Protein AF-A0ABD2VUZ2-F1 (afdb_monomer_lite)

Structure (mmCIF, N/CA/C/O backbone):
data_AF-A0ABD2VUZ2-F1
#
_entry.id   AF-A0ABD2VUZ2-F1
#
loop_
_atom_site.group_PDB
_atom_site.id
_atom_site.type_symbol
_atom_site.label_atom_id
_atom_site.label_alt_id
_atom_site.label_comp_id
_atom_site.label_asym_id
_atom_site.label_entity_id
_atom_site.label_seq_id
_atom_site.pdbx_PDB_ins_code
_atom_site.Cartn_x
_atom_site.Cartn_y
_atom_site.Cartn_z
_atom_site.occupancy
_atom_site.B_iso_or_equiv
_atom_site.auth_seq_id
_atom_site.auth_comp_id
_atom_site.auth_asym_id
_atom_site.auth_atom_id
_atom_site.pdbx_PDB_model_num
ATOM 1 N N . MET A 1 1 ? 58.322 -55.040 -33.566 1.00 39.12 1 MET A N 1
ATOM 2 C CA . MET A 1 1 ? 59.189 -53.918 -33.994 1.00 39.12 1 MET A CA 1
ATOM 3 C C . MET A 1 1 ? 58.429 -52.630 -33.689 1.00 39.12 1 MET A C 1
ATOM 5 O O . MET A 1 1 ? 57.343 -52.481 -34.219 1.00 39.12 1 MET A O 1
ATOM 9 N N . GLY A 1 2 ? 58.768 -51.818 -32.683 1.00 34.88 2 GLY A N 1
ATOM 10 C CA . GLY A 1 2 ? 60.009 -51.037 -32.549 1.00 34.88 2 GLY A CA 1
ATOM 11 C C . GLY A 1 2 ? 59.855 -49.763 -33.389 1.00 34.88 2 GLY A C 1
ATOM 12 O O . GLY A 1 2 ? 59.978 -49.856 -34.601 1.00 34.88 2 GLY A O 1
ATOM 13 N N . ASN A 1 3 ? 59.358 -48.640 -32.859 1.00 32.75 3 ASN A N 1
ATOM 14 C CA . ASN A 1 3 ? 60.083 -47.468 -32.307 1.00 32.75 3 ASN A CA 1
ATOM 15 C C . ASN A 1 3 ? 59.306 -46.248 -32.875 1.00 32.75 3 ASN A C 1
ATOM 17 O O . ASN A 1 3 ? 58.934 -46.294 -34.038 1.00 32.75 3 ASN A O 1
ATOM 21 N N . GLY A 1 4 ? 58.928 -45.163 -32.200 1.00 36.47 4 GLY A N 1
ATOM 22 C CA . GLY A 1 4 ? 59.525 -44.430 -31.088 1.00 36.47 4 GLY A CA 1
ATOM 23 C C . GLY A 1 4 ? 59.910 -43.024 -31.588 1.00 36.47 4 GLY A C 1
ATOM 24 O O . GLY A 1 4 ? 60.729 -42.950 -32.501 1.00 36.47 4 GLY A O 1
ATOM 25 N N . LYS A 1 5 ? 59.308 -41.963 -31.007 1.00 43.59 5 LYS A N 1
ATOM 26 C CA . LYS A 1 5 ? 59.802 -40.569 -30.773 1.00 43.59 5 LYS A CA 1
ATOM 27 C C . LYS A 1 5 ? 58.613 -39.580 -30.694 1.00 43.59 5 LYS A C 1
ATOM 29 O O . LYS A 1 5 ? 57.952 -39.364 -31.699 1.00 43.59 5 LYS A O 1
ATOM 34 N N . SER A 1 6 ? 58.092 -39.190 -29.522 1.00 40.69 6 SER A N 1
ATOM 35 C CA . SER A 1 6 ? 58.505 -38.088 -28.614 1.00 40.69 6 SER A CA 1
ATOM 36 C C . SER A 1 6 ? 58.676 -36.708 -29.282 1.00 40.69 6 SER A C 1
ATOM 38 O O . SER A 1 6 ? 59.532 -36.563 -30.145 1.00 40.69 6 SER A O 1
ATOM 40 N N . PHE A 1 7 ? 57.930 -35.667 -28.862 1.00 31.50 7 PHE A N 1
ATOM 41 C CA . PHE A 1 7 ? 58.286 -34.682 -27.809 1.00 31.50 7 PHE A CA 1
ATOM 42 C C . PHE A 1 7 ? 57.323 -33.450 -27.793 1.00 31.50 7 PHE A C 1
ATOM 44 O O . PHE A 1 7 ? 56.787 -33.097 -28.837 1.00 31.50 7 PHE A O 1
ATOM 51 N N . LEU A 1 8 ? 57.214 -32.782 -26.621 1.00 39.25 8 LEU A N 1
ATOM 52 C CA . LEU A 1 8 ? 56.666 -31.424 -26.301 1.00 39.25 8 LEU A CA 1
ATOM 53 C C . LEU A 1 8 ? 55.132 -31.295 -26.124 1.00 39.25 8 LEU A C 1
ATOM 55 O O . LEU A 1 8 ? 54.395 -31.389 -27.092 1.00 39.25 8 LEU A O 1
ATOM 59 N N . THR A 1 9 ? 54.533 -31.245 -24.919 1.00 41.91 9 THR A N 1
ATOM 60 C CA . THR A 1 9 ? 54.552 -30.296 -23.763 1.00 41.91 9 THR A CA 1
ATOM 61 C C . THR A 1 9 ? 53.823 -28.953 -23.959 1.00 41.91 9 THR A C 1
ATOM 63 O O . THR A 1 9 ? 54.372 -28.060 -24.593 1.00 41.91 9 THR A O 1
ATOM 66 N N . ALA A 1 10 ? 52.662 -28.798 -23.301 1.00 35.75 10 ALA A N 1
ATOM 67 C CA . ALA A 1 10 ? 52.164 -27.640 -22.515 1.00 35.75 10 ALA A CA 1
ATOM 68 C C . ALA A 1 10 ? 50.691 -27.942 -22.124 1.00 35.75 10 ALA A C 1
ATOM 70 O O . ALA A 1 10 ? 49.913 -28.324 -22.990 1.00 35.75 10 ALA A O 1
ATOM 71 N N . LYS A 1 11 ? 50.324 -28.073 -20.833 1.00 37.62 11 LYS A N 1
ATOM 72 C CA . LYS A 1 11 ? 49.803 -27.008 -19.933 1.00 37.62 11 LYS A CA 1
ATOM 73 C C . LYS A 1 11 ? 48.687 -26.178 -20.581 1.00 37.62 11 LYS A C 1
ATOM 75 O O . LYS A 1 11 ? 48.850 -25.733 -21.701 1.00 37.62 11 LYS A O 1
ATOM 80 N N . GLU A 1 12 ? 47.574 -25.820 -19.964 1.00 33.81 12 GLU A N 1
ATOM 81 C CA . GLU A 1 12 ? 46.964 -25.944 -18.638 1.00 33.81 12 GLU A CA 1
ATOM 82 C C . GLU A 1 12 ? 45.517 -25.439 -18.853 1.00 33.81 12 GLU A C 1
ATOM 84 O O . GLU A 1 12 ? 45.296 -24.628 -19.747 1.00 33.81 12 GLU A O 1
ATOM 89 N N . SER A 1 13 ? 44.581 -25.880 -18.009 1.00 39.19 13 SER A N 1
ATOM 90 C CA . SER A 1 13 ? 43.467 -25.084 -17.455 1.00 39.19 13 SER A CA 1
ATOM 91 C C . SER A 1 13 ? 42.553 -24.303 -18.430 1.00 39.19 13 SER A C 1
ATOM 93 O O . SER A 1 13 ? 42.941 -23.367 -19.114 1.00 39.19 13 SER A O 1
ATOM 95 N N . THR A 1 14 ? 41.242 -24.528 -18.426 1.00 34.25 14 T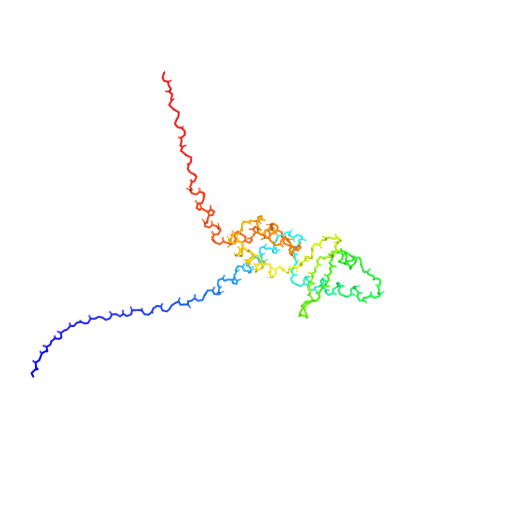HR A N 1
ATOM 96 C CA . THR A 1 14 ? 40.388 -23.942 -17.384 1.00 34.25 14 THR A CA 1
ATOM 97 C C . THR A 1 14 ? 38.985 -24.549 -17.442 1.00 34.25 14 THR A C 1
ATOM 99 O O . THR A 1 14 ? 38.244 -24.380 -18.406 1.00 34.25 14 THR A O 1
ATOM 102 N N . VAL A 1 15 ? 38.609 -25.226 -16.359 1.00 46.88 15 VAL A N 1
ATOM 103 C CA . VAL A 1 15 ? 37.216 -25.339 -15.925 1.00 46.88 15 VAL A CA 1
ATOM 104 C C . VAL A 1 15 ? 36.874 -23.985 -15.307 1.00 46.88 15 VAL A C 1
ATOM 106 O O . VAL A 1 15 ? 37.448 -23.620 -14.285 1.00 46.88 15 VAL A O 1
ATOM 109 N N . SER A 1 16 ? 35.996 -23.209 -15.937 1.00 39.34 16 SER A N 1
ATOM 110 C CA . SER A 1 16 ? 35.387 -22.027 -15.320 1.00 39.34 16 SER A CA 1
ATOM 111 C C . SER A 1 16 ? 33.923 -22.311 -15.000 1.00 39.34 16 SER A C 1
ATOM 113 O O . SER A 1 16 ? 32.992 -21.715 -15.538 1.00 39.34 16 SER A O 1
ATOM 115 N N . GLU A 1 17 ? 33.735 -23.222 -14.046 1.00 47.47 17 GLU A N 1
ATOM 116 C CA . GLU A 1 17 ? 32.598 -23.170 -13.135 1.00 47.47 17 GLU A CA 1
ATOM 117 C C . GLU A 1 17 ? 32.581 -21.793 -12.468 1.00 47.47 17 GLU A C 1
ATOM 119 O O . GLU A 1 17 ? 33.412 -21.459 -11.628 1.00 47.47 17 GLU A O 1
ATOM 124 N N . SER A 1 18 ? 31.641 -20.957 -12.885 1.00 40.22 18 SER A N 1
ATOM 125 C CA . SER A 1 18 ? 31.310 -19.723 -12.176 1.00 40.22 18 SER A CA 1
ATOM 126 C C . SER A 1 18 ? 29.810 -19.472 -12.271 1.00 40.22 18 SER A C 1
ATOM 128 O O . SER A 1 18 ? 29.330 -18.438 -12.723 1.00 40.22 18 SER A O 1
ATOM 130 N N . SER A 1 19 ? 29.061 -20.447 -11.758 1.00 43.28 19 SER A N 1
ATOM 131 C CA . SER A 1 19 ? 27.713 -20.262 -11.221 1.00 43.28 19 SER A CA 1
ATOM 132 C C . SER A 1 19 ? 27.810 -19.467 -9.915 1.00 43.28 19 SER A C 1
ATOM 134 O O . SER A 1 19 ? 27.572 -19.991 -8.830 1.00 43.28 19 SER A O 1
ATOM 136 N N . VAL A 1 20 ? 28.228 -18.203 -9.996 1.00 40.28 20 VAL A N 1
ATOM 137 C CA . VAL A 1 20 ? 28.307 -17.323 -8.826 1.00 40.28 20 VAL A CA 1
ATO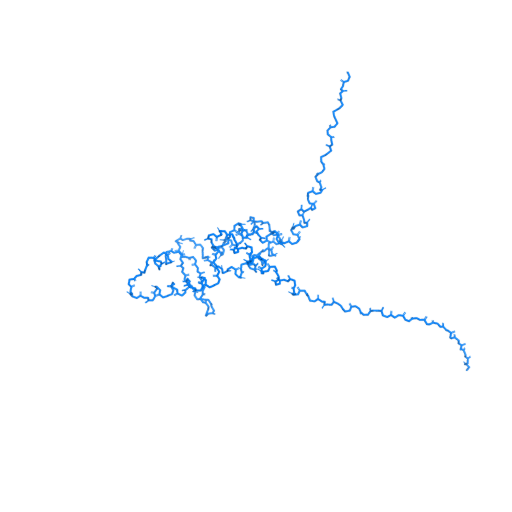M 138 C C . VAL A 1 20 ? 27.009 -16.525 -8.728 1.00 40.28 20 VAL A C 1
ATOM 140 O O . VAL A 1 20 ? 26.832 -15.489 -9.358 1.00 40.28 20 VAL A O 1
ATOM 143 N N . ASN A 1 21 ? 26.096 -17.076 -7.931 1.00 48.00 21 ASN A N 1
ATOM 144 C CA . ASN A 1 21 ? 25.184 -16.380 -7.022 1.00 48.00 21 ASN A CA 1
ATOM 145 C C . ASN A 1 21 ? 24.369 -15.190 -7.589 1.00 48.00 21 ASN A C 1
ATOM 147 O O . ASN A 1 21 ? 24.668 -14.024 -7.339 1.00 48.00 21 ASN A O 1
ATOM 151 N N . MET A 1 22 ? 23.273 -15.489 -8.300 1.00 42.78 22 MET A N 1
ATOM 152 C CA . MET A 1 22 ? 22.301 -14.496 -8.801 1.00 42.78 22 MET A CA 1
ATOM 153 C C . MET A 1 22 ? 21.361 -13.941 -7.704 1.00 42.78 22 MET A C 1
ATOM 155 O O . MET A 1 22 ? 20.601 -13.004 -7.956 1.00 42.78 22 MET A O 1
ATOM 159 N N . GLU A 1 23 ? 21.410 -14.474 -6.480 1.00 43.75 23 GLU A N 1
ATOM 160 C CA . GLU A 1 23 ? 20.502 -14.092 -5.387 1.00 43.75 23 GLU A CA 1
ATOM 161 C C . GLU A 1 23 ? 20.995 -12.907 -4.538 1.00 43.75 23 GLU A C 1
ATOM 163 O O . GLU A 1 23 ? 20.168 -12.122 -4.067 1.00 43.75 23 GLU A O 1
ATOM 168 N N . SER A 1 24 ? 22.308 -12.661 -4.454 1.00 40.47 24 SER A N 1
ATOM 169 C CA . SER A 1 24 ? 22.897 -11.657 -3.544 1.00 40.47 24 SER A CA 1
ATOM 170 C C . SER A 1 24 ? 22.760 -10.192 -3.991 1.00 40.47 24 SER A C 1
ATOM 172 O O . SER A 1 24 ? 22.864 -9.278 -3.178 1.00 40.47 24 SER A O 1
ATOM 174 N N . ILE A 1 25 ? 22.475 -9.923 -5.270 1.00 46.50 25 ILE A N 1
ATOM 175 C CA . ILE A 1 25 ? 22.251 -8.549 -5.770 1.00 46.50 25 ILE A CA 1
ATOM 176 C C . ILE A 1 25 ? 20.786 -8.117 -5.564 1.00 46.50 25 ILE A C 1
ATOM 178 O O . ILE A 1 25 ? 20.466 -6.925 -5.560 1.00 46.50 25 ILE A O 1
ATOM 182 N N . SER A 1 26 ? 19.872 -9.077 -5.384 1.00 52.66 26 SER A N 1
ATOM 183 C CA . SER A 1 26 ? 18.430 -8.811 -5.343 1.00 52.66 26 SER A CA 1
ATOM 184 C C . SER A 1 26 ? 17.946 -8.230 -4.007 1.00 52.66 26 SER A C 1
ATOM 186 O O . SER A 1 26 ? 16.964 -7.483 -3.994 1.00 52.66 26 SER A O 1
ATOM 188 N N . GLU A 1 27 ? 18.655 -8.516 -2.912 1.00 56.78 27 GLU A N 1
ATOM 189 C CA . GLU A 1 27 ? 18.309 -8.072 -1.556 1.00 56.78 27 GLU A CA 1
ATOM 190 C C . GLU A 1 27 ? 18.634 -6.587 -1.340 1.00 56.78 27 GLU A C 1
ATOM 192 O O . GLU A 1 27 ? 17.819 -5.850 -0.787 1.00 56.78 27 GLU A O 1
ATOM 197 N N . ASN A 1 28 ? 19.734 -6.096 -1.921 1.00 83.31 28 ASN A N 1
ATOM 198 C CA . ASN A 1 28 ? 20.166 -4.701 -1.782 1.00 83.31 28 ASN A CA 1
ATOM 199 C C . ASN A 1 28 ? 19.123 -3.692 -2.312 1.00 83.31 28 ASN A C 1
ATOM 201 O O . ASN A 1 28 ? 18.864 -2.653 -1.708 1.00 83.31 28 ASN A O 1
ATOM 205 N N . TRP A 1 29 ? 18.449 -4.001 -3.425 1.00 89.88 29 TRP A N 1
ATOM 206 C CA . TRP A 1 29 ? 17.460 -3.078 -3.997 1.00 89.88 29 TRP A CA 1
ATOM 207 C C . TRP A 1 29 ? 16.188 -2.945 -3.157 1.00 89.88 29 TRP A C 1
ATOM 209 O O . TRP A 1 29 ? 15.553 -1.889 -3.201 1.00 89.88 29 TRP A O 1
ATOM 219 N N . LYS A 1 30 ? 15.826 -3.969 -2.372 1.00 92.31 30 LYS A N 1
ATOM 220 C CA . LYS A 1 30 ? 14.705 -3.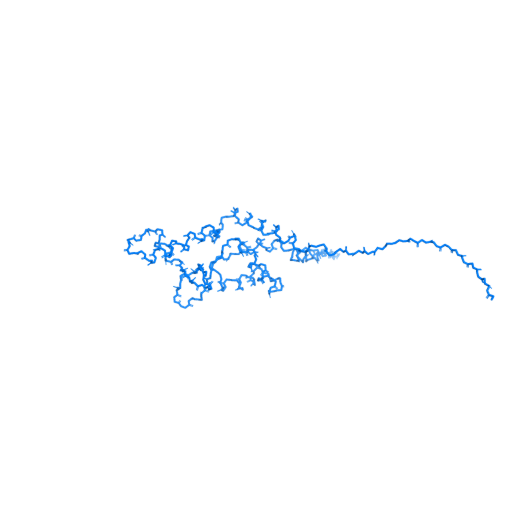873 -1.425 1.00 92.31 30 LYS A CA 1
ATOM 221 C C . LYS A 1 30 ? 15.016 -2.880 -0.318 1.00 92.31 30 LYS A C 1
ATOM 223 O O . LYS A 1 30 ? 14.187 -2.023 -0.026 1.00 92.31 30 LYS A O 1
ATOM 228 N N . GLU A 1 31 ? 16.208 -2.968 0.260 1.00 92.06 31 GLU A N 1
ATOM 229 C CA . GLU A 1 31 ? 16.646 -2.077 1.336 1.00 92.06 31 GLU A CA 1
ATOM 230 C C . GLU A 1 31 ? 16.765 -0.631 0.858 1.00 92.06 31 GLU A C 1
ATOM 232 O O . GLU A 1 31 ? 16.257 0.287 1.507 1.00 92.06 31 GLU A O 1
ATOM 237 N N . VAL A 1 32 ? 17.367 -0.423 -0.318 1.00 93.12 32 VAL A N 1
ATOM 238 C CA . VAL A 1 32 ? 17.442 0.900 -0.951 1.00 93.12 32 VAL A CA 1
ATOM 239 C C . VAL A 1 32 ? 16.039 1.450 -1.200 1.00 93.12 32 VAL A C 1
ATOM 241 O O . VAL A 1 32 ? 15.753 2.586 -0.820 1.00 93.12 32 VAL A O 1
ATOM 244 N N . PHE A 1 33 ? 15.135 0.647 -1.773 1.00 93.56 33 PHE A N 1
ATOM 245 C CA . PHE A 1 33 ? 13.748 1.056 -1.988 1.00 93.56 33 PHE A CA 1
ATOM 246 C C . PHE A 1 33 ? 13.061 1.432 -0.678 1.00 93.56 33 PHE A C 1
ATOM 248 O O . PHE A 1 33 ? 12.444 2.492 -0.605 1.00 93.56 33 PHE A O 1
ATOM 255 N N . PHE A 1 34 ? 13.186 0.601 0.356 1.00 93.25 34 PHE A N 1
ATOM 256 C CA . PHE A 1 34 ? 12.590 0.848 1.663 1.00 93.25 34 PHE A CA 1
ATOM 257 C C . PHE A 1 34 ? 13.104 2.156 2.269 1.00 93.25 34 PHE A C 1
ATOM 259 O O . PHE A 1 34 ? 12.307 2.988 2.707 1.00 93.25 34 PHE A O 1
ATOM 266 N N . LYS A 1 35 ? 14.422 2.380 2.243 1.00 92.12 35 LYS A N 1
ATOM 267 C CA . LYS A 1 35 ? 15.053 3.596 2.765 1.00 92.12 35 LYS A CA 1
ATOM 268 C C . LYS A 1 35 ? 14.575 4.843 2.028 1.00 92.12 35 LYS A C 1
ATOM 270 O O . LYS A 1 35 ? 14.218 5.821 2.677 1.00 92.12 35 LYS A O 1
ATOM 275 N N . GLU A 1 36 ? 14.542 4.822 0.697 1.00 91.69 36 GLU A N 1
ATOM 276 C CA . GLU A 1 36 ? 14.086 5.971 -0.095 1.00 91.69 36 GLU A CA 1
ATOM 277 C C . GLU A 1 36 ? 12.580 6.219 0.055 1.00 91.69 36 GLU A C 1
ATOM 279 O O . GLU A 1 36 ? 12.157 7.356 0.260 1.00 91.69 36 GLU A O 1
ATOM 284 N N . ALA A 1 37 ? 11.765 5.163 0.045 1.00 90.88 37 ALA A N 1
ATOM 285 C CA . ALA A 1 37 ? 10.321 5.262 0.241 1.00 90.88 37 ALA A CA 1
ATOM 286 C C . ALA A 1 37 ? 9.939 5.701 1.664 1.00 90.88 37 ALA A C 1
ATOM 288 O O . ALA A 1 37 ? 8.855 6.240 1.863 1.00 90.88 37 ALA A O 1
ATOM 289 N N . SER A 1 38 ? 10.813 5.492 2.651 1.00 88.12 38 SER A N 1
ATOM 290 C CA . SER A 1 38 ? 10.593 5.942 4.031 1.00 88.12 38 SER A CA 1
ATOM 291 C C . SER A 1 38 ? 10.937 7.418 4.249 1.00 88.12 38 SER A C 1
ATOM 293 O O . SER A 1 38 ? 10.475 8.007 5.221 1.00 88.12 38 SER A O 1
ATOM 295 N N . LYS A 1 39 ? 11.746 8.031 3.371 1.00 84.94 39 LYS A N 1
ATOM 296 C CA . LYS A 1 39 ? 12.130 9.452 3.473 1.00 84.94 39 LYS A CA 1
ATOM 297 C C . LYS A 1 39 ? 11.049 10.406 2.970 1.00 84.94 39 LYS A C 1
ATOM 299 O O . LYS A 1 39 ? 11.021 11.562 3.382 1.00 84.94 39 LYS A O 1
ATOM 304 N N . GLY A 1 40 ? 10.222 9.964 2.025 1.00 68.62 40 GLY A N 1
ATOM 305 C CA . GLY A 1 40 ? 9.192 10.804 1.423 1.00 68.62 40 GLY A CA 1
ATOM 306 C C . GLY A 1 40 ? 7.951 10.932 2.304 1.00 68.62 40 GLY A C 1
ATOM 307 O O . GLY A 1 40 ? 7.583 9.995 3.010 1.00 68.62 40 GLY A O 1
ATOM 308 N N . ASP A 1 41 ? 7.238 12.054 2.184 1.00 63.31 41 ASP A N 1
ATOM 309 C CA . ASP A 1 41 ? 5.909 12.245 2.788 1.00 63.31 41 ASP A CA 1
ATOM 310 C C . ASP A 1 41 ? 4.822 11.509 1.979 1.00 63.31 41 ASP A C 1
ATOM 312 O O . ASP A 1 41 ? 3.850 12.064 1.454 1.00 63.31 41 ASP A O 1
ATOM 316 N N . HIS A 1 42 ? 5.028 10.210 1.777 1.00 66.06 42 HIS A N 1
ATOM 317 C CA . HIS A 1 42 ? 4.069 9.364 1.095 1.00 66.06 42 HIS A CA 1
ATOM 318 C C . HIS A 1 42 ? 2.940 9.031 2.073 1.00 66.06 42 HIS A C 1
ATOM 320 O O . HIS A 1 42 ? 2.942 7.981 2.707 1.00 66.06 42 HIS A O 1
ATOM 326 N N . TYR A 1 43 ? 1.922 9.891 2.148 1.00 62.47 43 TYR A N 1
ATOM 327 C CA . TYR A 1 43 ? 0.767 9.777 3.062 1.00 62.47 43 TYR A CA 1
ATOM 328 C C . TYR A 1 43 ? -0.016 8.440 3.013 1.00 62.47 43 TYR A C 1
ATOM 330 O O . TYR A 1 43 ? -0.931 8.213 3.812 1.00 62.47 43 TYR A O 1
ATOM 338 N N . LYS A 1 44 ? 0.289 7.551 2.056 1.00 79.69 44 LYS A N 1
ATOM 339 C CA . LYS A 1 44 ? -0.294 6.204 1.930 1.00 79.69 44 LYS A CA 1
ATOM 340 C C . LYS A 1 44 ? 0.664 5.067 2.299 1.00 79.69 44 LYS A C 1
ATOM 342 O O . LYS A 1 44 ? 0.214 3.925 2.349 1.00 79.69 44 LYS A O 1
ATOM 347 N N . VAL A 1 45 ? 1.937 5.342 2.558 1.00 86.69 45 VAL A N 1
ATOM 348 C CA . VAL A 1 45 ? 2.905 4.328 2.985 1.00 86.69 45 VAL A CA 1
ATOM 349 C C . VAL A 1 45 ? 2.588 3.891 4.412 1.00 86.69 45 VAL A C 1
ATOM 351 O O . VAL A 1 45 ? 2.316 4.705 5.291 1.00 86.69 45 VAL A O 1
ATOM 354 N N . ILE A 1 46 ? 2.575 2.578 4.625 1.00 92.88 46 ILE A N 1
ATOM 355 C CA . ILE A 1 46 ? 2.327 1.958 5.924 1.00 92.88 46 ILE A CA 1
ATOM 356 C C . ILE A 1 46 ? 3.452 0.951 6.133 1.00 92.88 46 ILE A C 1
ATOM 358 O O . ILE A 1 46 ? 3.518 -0.036 5.410 1.00 92.88 46 ILE A O 1
ATOM 362 N N . VAL A 1 47 ? 4.337 1.206 7.092 1.00 94.50 47 VAL A N 1
ATOM 363 C CA . VAL A 1 47 ? 5.362 0.235 7.512 1.00 94.50 47 VAL A CA 1
ATOM 364 C C . VAL A 1 47 ? 4.721 -0.940 8.249 1.00 94.50 47 VAL A C 1
ATOM 366 O O . VAL A 1 47 ? 3.626 -0.796 8.807 1.00 94.50 47 VAL A O 1
ATOM 369 N N . LYS A 1 48 ? 5.3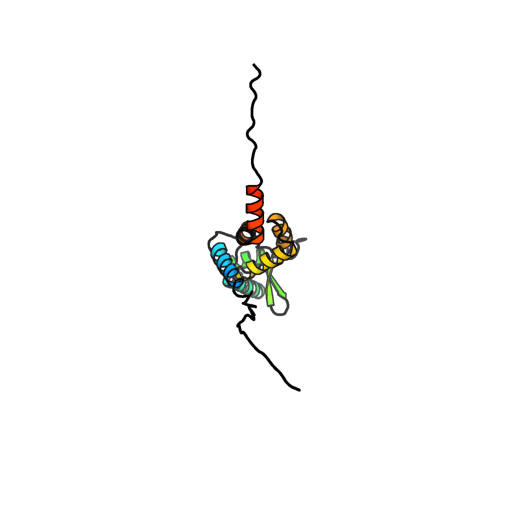87 -2.092 8.288 1.00 95.25 48 LYS A N 1
ATOM 370 C CA . LYS A 1 48 ? 4.846 -3.344 8.831 1.00 95.25 48 LYS A CA 1
ATOM 371 C C . LYS A 1 48 ? 4.351 -3.208 10.268 1.00 95.25 48 LYS A C 1
ATOM 373 O O . LYS A 1 48 ? 3.225 -3.597 10.563 1.00 95.25 48 LYS A O 1
ATOM 378 N N . SER A 1 49 ? 5.124 -2.553 11.131 1.00 95.25 49 SER A N 1
ATOM 379 C CA . SER A 1 49 ? 4.725 -2.299 12.523 1.00 95.25 49 SER A CA 1
ATOM 380 C C . SER A 1 49 ? 3.399 -1.535 12.616 1.00 95.25 49 SER A C 1
ATOM 382 O O . SER A 1 49 ? 2.503 -1.907 13.375 1.00 95.25 49 SER A O 1
ATOM 384 N N . LYS A 1 50 ? 3.225 -0.501 11.783 1.00 95.00 50 LYS A N 1
ATOM 385 C CA . LYS A 1 50 ? 1.990 0.286 11.731 1.00 95.00 50 LYS A CA 1
ATOM 386 C C . LYS A 1 50 ? 0.839 -0.488 11.102 1.00 95.00 50 LYS A C 1
ATOM 388 O O . LYS A 1 50 ? -0.306 -0.318 11.517 1.00 95.00 50 LYS A O 1
ATOM 393 N N . TYR A 1 51 ? 1.129 -1.313 10.102 1.00 97.06 51 TYR A N 1
ATOM 394 C CA . TYR A 1 51 ? 0.156 -2.203 9.481 1.00 97.06 51 TYR A CA 1
ATOM 395 C C . TYR A 1 51 ? -0.445 -3.146 10.525 1.00 97.06 51 TYR A C 1
ATOM 397 O O . TYR A 1 51 ? -1.666 -3.176 10.689 1.00 97.06 51 TYR A O 1
ATOM 405 N N . ASP A 1 52 ? 0.408 -3.838 11.279 1.00 96.75 52 ASP A N 1
ATOM 406 C CA . ASP A 1 52 ? -0.014 -4.799 12.298 1.00 96.75 52 ASP A CA 1
ATOM 407 C C . ASP A 1 52 ? -0.766 -4.098 13.442 1.00 96.75 52 ASP A C 1
ATOM 409 O O . ASP A 1 52 ? -1.808 -4.582 13.886 1.00 96.75 52 ASP A O 1
ATOM 413 N N . GLU A 1 53 ? -0.332 -2.899 13.850 1.00 96.50 53 GLU A N 1
ATOM 414 C CA . GLU A 1 53 ? -1.060 -2.070 14.821 1.00 96.50 53 GLU A CA 1
ATOM 415 C C . GLU A 1 53 ? -2.488 -1.743 14.346 1.00 96.50 53 GLU A C 1
ATOM 417 O O . GLU A 1 53 ? -3.439 -1.811 15.127 1.00 96.50 53 GLU A O 1
ATOM 422 N N . ILE A 1 54 ? -2.662 -1.387 13.067 1.00 96.56 54 ILE A N 1
ATOM 423 C CA . ILE A 1 54 ? -3.988 -1.100 12.503 1.00 96.56 54 ILE A CA 1
ATOM 424 C C . ILE A 1 54 ? -4.841 -2.370 12.475 1.00 96.56 54 ILE A C 1
ATOM 426 O O . ILE A 1 54 ? -6.007 -2.301 12.862 1.00 96.56 54 ILE A O 1
ATOM 430 N N . VAL A 1 55 ? -4.284 -3.508 12.050 1.00 97.12 55 VAL A N 1
ATOM 431 C CA . VAL A 1 55 ? -4.998 -4.797 12.029 1.00 97.12 55 VAL A CA 1
ATOM 432 C C . VAL A 1 55 ? -5.519 -5.135 13.425 1.00 97.12 55 VAL A C 1
ATOM 434 O O . VAL A 1 55 ? -6.718 -5.365 13.596 1.00 97.12 55 VAL A O 1
ATOM 437 N N . GLN A 1 56 ? -4.649 -5.086 14.434 1.00 96.38 56 GLN A N 1
ATOM 438 C CA . GLN A 1 56 ? -5.011 -5.412 15.813 1.00 96.38 56 GLN A CA 1
ATOM 439 C C . GLN A 1 56 ? -6.056 -4.454 16.387 1.00 96.38 56 GLN A C 1
ATOM 441 O O . GLN A 1 56 ? -7.006 -4.890 17.040 1.00 96.38 56 GLN A O 1
ATOM 446 N N . ASP A 1 57 ? -5.929 -3.151 16.133 1.00 95.44 57 ASP A N 1
ATOM 447 C CA . ASP A 1 57 ? -6.900 -2.178 16.635 1.00 95.44 57 ASP A CA 1
ATOM 448 C C . ASP A 1 57 ? -8.261 -2.298 15.935 1.00 95.44 57 ASP A C 1
ATOM 450 O O . ASP A 1 57 ? -9.292 -2.165 16.590 1.00 95.44 57 ASP A O 1
ATOM 454 N N . VAL A 1 58 ? -8.298 -2.613 14.634 1.00 96.25 58 VAL A N 1
ATOM 455 C CA . VAL A 1 58 ? -9.558 -2.880 13.917 1.00 96.25 58 VAL A CA 1
ATOM 456 C C . VAL A 1 58 ? -10.248 -4.122 14.483 1.00 96.25 58 VAL A C 1
ATOM 458 O O . VAL A 1 58 ? -11.442 -4.056 14.785 1.00 96.25 58 VAL A O 1
ATOM 461 N N . LEU A 1 59 ? -9.518 -5.223 14.684 1.00 95.69 59 LEU A N 1
ATOM 462 C CA . LEU A 1 59 ? -10.063 -6.447 15.284 1.00 95.69 59 LEU A CA 1
ATOM 463 C C . LEU A 1 59 ? -10.589 -6.185 16.701 1.00 95.69 59 LEU A C 1
ATOM 465 O O . LEU A 1 59 ? -11.744 -6.486 17.008 1.00 95.69 59 LEU A O 1
ATOM 469 N N . ARG A 1 60 ? -9.791 -5.524 17.545 1.00 94.81 60 ARG A N 1
ATOM 470 C CA . ARG A 1 60 ? -10.188 -5.156 18.911 1.00 94.81 60 ARG A CA 1
ATOM 471 C C . ARG A 1 60 ? -11.419 -4.254 18.930 1.00 94.81 60 ARG A C 1
ATOM 473 O O . ARG A 1 60 ? -12.326 -4.467 19.730 1.00 94.81 60 ARG A O 1
ATOM 480 N N . ALA A 1 61 ? -11.473 -3.247 18.060 1.00 94.44 61 ALA A N 1
ATOM 481 C CA . ALA A 1 61 ? -12.586 -2.304 18.007 1.00 94.44 61 ALA A CA 1
ATOM 482 C C . ALA A 1 61 ? -13.888 -2.945 17.498 1.00 94.44 61 ALA A C 1
ATOM 484 O O . ALA A 1 61 ? -14.971 -2.481 17.867 1.00 94.44 61 ALA A O 1
ATOM 485 N N . LYS A 1 62 ? -13.800 -3.998 16.675 1.00 92.38 62 LYS A N 1
ATOM 486 C CA . LYS A 1 62 ? -14.956 -4.804 16.259 1.00 92.38 62 LYS A CA 1
ATOM 487 C C . LYS A 1 62 ? -15.507 -5.665 17.396 1.00 92.38 62 LYS A C 1
ATOM 489 O O . LYS A 1 62 ? -16.720 -5.735 17.541 1.00 92.38 62 LYS A O 1
ATOM 494 N N . LEU A 1 63 ? -14.632 -6.276 18.196 1.00 92.06 63 LEU A N 1
ATOM 495 C CA . LEU A 1 63 ? -15.020 -7.163 19.302 1.00 92.06 63 LEU A CA 1
ATOM 496 C C . LEU A 1 63 ? -15.453 -6.403 20.564 1.00 92.06 63 LEU A C 1
ATOM 498 O O . LEU A 1 63 ? -16.208 -6.917 21.383 1.00 92.06 63 LEU A O 1
ATOM 502 N N . SER A 1 64 ? -14.963 -5.177 20.746 1.00 89.44 64 SER A N 1
ATOM 503 C CA . SER A 1 64 ? -15.239 -4.384 21.941 1.00 89.44 64 SER A CA 1
ATOM 504 C C . SER A 1 64 ? -16.680 -3.863 21.978 1.00 89.44 64 SER A C 1
ATOM 506 O O . SER A 1 64 ? -17.109 -3.116 21.093 1.00 89.44 64 SER A O 1
ATOM 508 N N . SER A 1 65 ? -17.377 -4.159 23.078 1.00 83.69 65 SER A N 1
ATOM 509 C CA . SER A 1 65 ? -18.656 -3.549 23.467 1.00 83.69 65 SER A CA 1
ATOM 510 C C . SER A 1 65 ? -18.502 -2.141 24.063 1.00 83.69 65 SER A C 1
ATOM 512 O O . SER A 1 65 ? -19.490 -1.434 24.256 1.00 83.69 65 SER A O 1
ATOM 514 N N . LYS A 1 66 ? -17.266 -1.696 24.340 1.00 88.75 66 LYS A N 1
ATOM 515 C CA . LYS A 1 66 ? -16.986 -0.358 24.883 1.00 88.75 66 LYS A CA 1
ATOM 516 C C . LYS A 1 66 ? -17.136 0.729 23.816 1.00 88.75 66 LYS A C 1
ATOM 518 O O . LYS A 1 66 ? -16.984 0.487 22.614 1.00 88.75 66 LYS A O 1
ATOM 523 N N . LYS A 1 67 ? -17.342 1.969 24.274 1.00 89.75 67 LYS A N 1
ATOM 524 C CA . LYS A 1 67 ? -17.314 3.161 23.416 1.00 89.75 67 LYS A CA 1
ATOM 525 C C . LYS A 1 67 ? -15.973 3.243 22.679 1.00 89.75 67 LYS A C 1
ATOM 527 O O . LYS A 1 67 ? -14.909 3.177 23.289 1.00 89.75 67 LYS A O 1
ATOM 532 N N . LYS A 1 68 ? -16.044 3.385 21.356 1.00 92.00 68 LYS A N 1
ATOM 533 C CA . LYS A 1 68 ? -14.878 3.453 20.466 1.00 92.00 68 LYS A CA 1
ATOM 534 C C . LYS A 1 68 ? -14.183 4.808 20.598 1.00 92.00 68 LYS A C 1
ATOM 536 O O . LYS A 1 68 ? -14.851 5.839 20.690 1.00 92.00 68 LYS A O 1
ATOM 541 N N . SER A 1 69 ? -12.850 4.814 20.565 1.00 93.00 69 SER A N 1
ATOM 542 C CA . SER A 1 69 ? -12.082 6.063 20.500 1.00 93.00 69 SER A CA 1
ATOM 543 C C . SER A 1 69 ? -12.255 6.746 19.137 1.00 93.00 69 SER A C 1
ATOM 545 O O . SER A 1 69 ? -12.614 6.110 18.141 1.00 93.00 69 SER A O 1
ATOM 547 N N . ALA A 1 70 ? -11.951 8.045 19.051 1.00 93.56 70 ALA A N 1
ATOM 548 C CA . ALA A 1 70 ? -11.988 8.767 17.776 1.00 93.56 70 ALA A CA 1
ATOM 549 C C . ALA A 1 70 ? -11.056 8.135 16.720 1.00 93.56 70 ALA A C 1
ATOM 551 O O . ALA A 1 70 ? -11.396 8.081 15.538 1.00 93.56 70 ALA A O 1
ATOM 552 N N . GLN A 1 71 ? -9.899 7.614 17.142 1.00 92.38 71 GLN A N 1
ATOM 553 C CA . GLN A 1 71 ? -8.956 6.913 16.266 1.00 92.38 71 GLN A CA 1
ATOM 554 C C . GLN A 1 71 ? -9.529 5.588 15.755 1.00 92.38 71 GLN A C 1
ATOM 556 O O . GLN A 1 71 ? -9.467 5.326 14.553 1.00 92.38 71 GLN A O 1
ATOM 561 N N . GLN A 1 72 ? -10.138 4.791 16.634 1.00 92.62 72 GLN A N 1
ATOM 562 C CA . GLN A 1 72 ? -10.798 3.539 16.256 1.00 92.62 72 GLN A CA 1
ATOM 563 C C . GLN A 1 72 ? -11.939 3.792 15.278 1.00 92.62 72 GLN A C 1
ATOM 565 O O . GLN A 1 72 ? -12.073 3.093 14.278 1.00 92.62 72 GLN A O 1
ATOM 570 N N . PHE A 1 73 ? -12.722 4.845 15.508 1.00 92.81 73 PHE A N 1
ATOM 571 C CA . PHE A 1 73 ? -13.787 5.230 14.594 1.00 92.81 73 PHE A CA 1
ATOM 572 C C . PHE A 1 73 ? -13.252 5.628 13.210 1.00 92.81 73 PHE A C 1
ATOM 574 O O . PHE A 1 73 ? -13.754 5.149 12.193 1.00 92.81 73 PHE A O 1
ATOM 581 N N . LYS A 1 74 ? -12.182 6.436 13.147 1.00 93.12 74 LYS A N 1
ATOM 582 C CA . LYS A 1 74 ? -11.498 6.768 11.882 1.00 93.12 74 LYS A CA 1
ATOM 583 C C . LYS A 1 74 ? -10.969 5.517 11.173 1.00 93.12 74 LYS A C 1
ATOM 585 O O . LYS A 1 74 ? -11.116 5.406 9.957 1.00 93.12 74 LYS A O 1
ATOM 590 N N . ARG A 1 75 ? -10.383 4.571 11.915 1.00 94.75 75 ARG A N 1
ATOM 591 C CA . ARG A 1 75 ? -9.885 3.299 11.370 1.00 94.75 75 ARG A CA 1
ATOM 592 C C . ARG A 1 75 ? -11.013 2.451 10.799 1.00 94.75 75 ARG A C 1
ATOM 594 O O . ARG A 1 75 ? -10.918 2.069 9.644 1.00 94.75 75 ARG A O 1
ATOM 601 N N . LEU A 1 76 ? -12.100 2.250 11.537 1.00 94.06 76 LEU A N 1
ATOM 602 C CA . LEU A 1 76 ? -13.252 1.451 11.095 1.00 94.06 76 LEU A CA 1
ATOM 603 C C . LEU A 1 76 ? -13.996 2.048 9.892 1.00 94.06 76 LEU A C 1
ATOM 605 O O . LEU A 1 76 ? -14.645 1.313 9.152 1.00 94.06 76 LEU A O 1
ATOM 609 N N . ARG A 1 77 ? -13.898 3.366 9.674 1.00 92.38 77 ARG A N 1
ATOM 610 C CA . ARG A 1 77 ? -14.406 4.021 8.456 1.00 92.38 77 ARG A CA 1
ATOM 611 C C . ARG A 1 77 ? -13.543 3.760 7.219 1.00 92.38 77 ARG A C 1
ATOM 613 O O . ARG A 1 77 ? -14.046 3.867 6.105 1.00 92.38 77 ARG A O 1
ATOM 620 N N . LYS A 1 78 ? -12.248 3.489 7.397 1.00 92.56 78 LYS A N 1
ATOM 621 C CA . LYS A 1 78 ? -11.269 3.372 6.303 1.00 92.56 78 LYS A CA 1
ATOM 622 C C . LYS A 1 78 ? -10.876 1.926 6.011 1.00 92.56 78 LYS A C 1
ATOM 624 O O . LYS A 1 78 ? -10.667 1.571 4.854 1.00 92.56 78 LYS A O 1
ATOM 629 N N . PHE A 1 79 ? -10.764 1.119 7.053 1.00 95.31 79 PHE A N 1
ATOM 630 C CA . PHE A 1 79 ? -10.174 -0.204 7.017 1.00 95.31 79 PHE A CA 1
ATOM 631 C C . PHE A 1 79 ? -11.170 -1.276 7.427 1.00 95.31 79 PHE A C 1
ATOM 633 O O . PHE A 1 79 ? -12.056 -1.057 8.257 1.00 95.31 79 PHE A O 1
ATOM 640 N N . ASP A 1 80 ? -10.938 -2.460 6.885 1.00 95.31 80 ASP A N 1
ATOM 641 C CA . ASP A 1 80 ? -11.497 -3.708 7.362 1.00 95.31 80 ASP A CA 1
ATOM 642 C C . ASP A 1 80 ? -10.395 -4.777 7.436 1.00 95.31 80 ASP A C 1
ATOM 644 O O . ASP A 1 80 ? -9.279 -4.563 6.955 1.00 95.31 80 ASP A O 1
ATOM 648 N N . VAL A 1 81 ? -10.686 -5.911 8.064 1.00 96.25 81 VAL A N 1
ATOM 649 C CA . VAL A 1 81 ? -9.768 -7.051 8.170 1.00 96.25 81 VAL A CA 1
ATOM 650 C C . VAL A 1 81 ? -10.498 -8.306 7.718 1.00 96.25 81 VAL A C 1
ATOM 652 O O . VAL A 1 81 ? -11.625 -8.548 8.155 1.00 96.25 81 VAL A O 1
ATOM 655 N N . ILE A 1 82 ? -9.835 -9.077 6.858 1.00 95.50 82 ILE A N 1
ATOM 656 C CA . ILE A 1 82 ? -10.260 -10.404 6.411 1.00 95.50 82 ILE A CA 1
ATOM 657 C C . ILE A 1 82 ? -9.183 -11.425 6.777 1.00 95.50 82 ILE A C 1
ATOM 659 O O . ILE A 1 82 ? -7.993 -11.112 6.737 1.00 95.50 82 ILE A O 1
ATOM 663 N N . GLU A 1 83 ? -9.595 -12.636 7.125 1.00 95.88 83 GLU A N 1
ATOM 664 C CA . GLU A 1 83 ? -8.686 -13.755 7.346 1.00 95.88 83 GLU A CA 1
ATOM 665 C C . GLU A 1 83 ? -8.526 -14.552 6.048 1.00 95.88 83 GLU A C 1
ATOM 667 O O . GLU A 1 83 ? -9.514 -14.906 5.406 1.00 95.88 83 GLU A O 1
ATOM 672 N N . ILE A 1 84 ? -7.280 -14.792 5.640 1.00 94.31 84 ILE A N 1
ATOM 673 C CA . ILE A 1 84 ? -6.925 -15.627 4.487 1.00 94.31 84 ILE A CA 1
ATOM 674 C C . ILE A 1 84 ? -5.811 -16.562 4.949 1.00 94.31 84 ILE A C 1
ATOM 676 O O . ILE A 1 84 ? -4.769 -16.082 5.398 1.00 94.31 84 ILE A O 1
ATOM 680 N N . ASP A 1 85 ? -6.039 -17.873 4.860 1.00 94.00 85 ASP A N 1
ATOM 681 C CA . ASP A 1 85 ? -5.079 -18.919 5.242 1.00 94.00 85 ASP A CA 1
ATOM 682 C C . ASP A 1 85 ? -4.503 -18.718 6.658 1.00 94.00 85 ASP A C 1
ATOM 684 O O . ASP A 1 85 ? -3.290 -18.707 6.872 1.00 94.00 85 ASP A O 1
ATOM 688 N N . GLY A 1 86 ? -5.378 -18.443 7.632 1.00 93.69 86 GLY A N 1
ATOM 689 C CA . GLY A 1 86 ? -4.992 -18.177 9.024 1.00 93.69 86 GLY A CA 1
ATOM 690 C C . GLY A 1 86 ? -4.242 -16.856 9.242 1.00 93.69 86 GLY A C 1
ATOM 691 O O . GLY A 1 86 ? -3.770 -16.581 10.344 1.00 93.69 86 GLY A O 1
ATOM 692 N N . THR A 1 87 ? -4.121 -16.014 8.211 1.00 94.06 87 THR A N 1
ATOM 693 C CA . THR A 1 87 ? -3.441 -14.719 8.285 1.00 94.06 87 THR A CA 1
ATOM 694 C C . THR A 1 87 ? -4.423 -13.569 8.099 1.00 94.06 87 THR A C 1
ATOM 696 O O . THR A 1 87 ? -5.071 -13.430 7.062 1.00 94.06 87 THR A O 1
ATOM 699 N N . ASN A 1 88 ? -4.461 -12.661 9.074 1.00 96.50 88 ASN A N 1
ATOM 700 C CA . ASN A 1 88 ? -5.247 -11.434 8.981 1.00 96.50 88 ASN A CA 1
ATOM 701 C C . ASN A 1 88 ? -4.634 -10.454 7.970 1.00 96.50 88 ASN A C 1
ATOM 703 O O . ASN A 1 88 ? -3.488 -10.018 8.114 1.00 96.50 88 ASN A O 1
ATOM 707 N N . LYS A 1 89 ? -5.414 -10.070 6.959 1.00 96.50 89 LYS A N 1
ATOM 708 C CA . LYS A 1 89 ? -5.049 -9.084 5.938 1.00 96.50 89 LYS A CA 1
ATOM 709 C C . LYS A 1 89 ? -5.902 -7.829 6.083 1.00 96.50 89 LYS A C 1
ATOM 711 O O . LYS A 1 89 ? -7.128 -7.886 6.165 1.00 96.50 89 LYS A O 1
ATOM 716 N N . LEU A 1 90 ? -5.236 -6.679 6.071 1.00 97.00 90 LEU A N 1
ATOM 717 C CA . LEU A 1 90 ? -5.866 -5.366 6.064 1.00 97.00 90 LEU A CA 1
ATOM 718 C C . LEU A 1 90 ? -6.403 -5.043 4.667 1.00 97.00 90 LEU A C 1
ATOM 720 O O . LEU A 1 90 ? -5.668 -5.089 3.676 1.00 97.00 90 LEU A O 1
ATOM 724 N N . ILE A 1 91 ? -7.669 -4.652 4.600 1.00 96.12 91 ILE A N 1
ATOM 725 C CA . ILE A 1 91 ? -8.363 -4.299 3.362 1.00 96.12 91 ILE A CA 1
ATOM 726 C C . ILE A 1 91 ? -9.010 -2.919 3.485 1.00 96.12 91 ILE A C 1
ATOM 728 O O . ILE A 1 91 ? -9.214 -2.389 4.581 1.00 96.12 91 ILE A O 1
ATOM 732 N N . ALA A 1 92 ? -9.310 -2.299 2.349 1.00 93.94 92 ALA A N 1
ATOM 733 C CA . ALA A 1 92 ? -10.163 -1.122 2.321 1.00 93.94 92 ALA A CA 1
ATOM 734 C C . ALA A 1 92 ? -11.576 -1.503 2.769 1.00 93.94 92 ALA A C 1
ATOM 736 O O . ALA A 1 92 ? -12.089 -2.556 2.392 1.00 93.94 92 ALA A O 1
ATOM 737 N N . LYS A 1 93 ? -12.207 -0.635 3.566 1.00 91.06 93 LYS A N 1
ATOM 738 C CA . LYS A 1 93 ? -13.618 -0.794 3.921 1.00 91.06 93 LYS A CA 1
ATOM 739 C C . LYS A 1 93 ? -14.441 -0.849 2.632 1.00 91.06 93 LYS A C 1
ATOM 741 O O . LYS A 1 93 ? -14.325 0.063 1.809 1.00 91.06 93 LYS A O 1
ATOM 746 N N . PHE A 1 94 ? -15.236 -1.907 2.464 1.00 82.19 94 PHE A N 1
ATOM 747 C CA . PHE A 1 94 ? -16.146 -2.030 1.329 1.00 82.19 94 PHE A CA 1
ATOM 748 C C . PHE A 1 94 ? -17.080 -0.815 1.294 1.00 82.19 94 PHE A C 1
ATOM 750 O O . PHE A 1 94 ? -17.670 -0.437 2.307 1.00 82.19 94 PHE A O 1
ATOM 757 N N . LYS A 1 95 ? -17.155 -0.189 0.125 1.00 76.88 95 LYS A N 1
ATOM 758 C CA . LYS A 1 95 ? -18.207 0.753 -0.254 1.00 76.88 95 LYS A CA 1
ATOM 759 C C . LYS A 1 95 ? -18.977 0.073 -1.377 1.00 76.88 95 LYS A C 1
ATOM 761 O O . LYS A 1 95 ? -18.349 -0.668 -2.135 1.00 76.88 95 LYS A O 1
ATOM 766 N N . ASP A 1 96 ? -20.282 0.289 -1.451 1.00 62.09 96 ASP A N 1
ATOM 767 C CA . ASP A 1 96 ? -21.142 -0.377 -2.431 1.00 62.09 96 ASP A CA 1
ATOM 768 C C . ASP A 1 96 ? -20.544 -0.256 -3.852 1.00 62.09 96 ASP A C 1
ATOM 770 O O . ASP A 1 96 ? -20.019 0.796 -4.227 1.00 62.09 96 ASP A O 1
ATOM 774 N N . ASP A 1 97 ? -20.503 -1.384 -4.571 1.00 68.81 97 ASP A N 1
ATOM 775 C CA . ASP A 1 97 ? -19.899 -1.604 -5.902 1.00 68.81 97 ASP A CA 1
ATOM 776 C C . ASP A 1 97 ? -18.369 -1.453 -6.050 1.00 68.81 97 ASP A C 1
ATOM 778 O O . ASP A 1 97 ? -17.821 -1.603 -7.148 1.00 68.81 97 ASP A O 1
ATOM 782 N N . ALA A 1 98 ? -17.620 -1.214 -4.969 1.00 78.06 98 ALA A N 1
ATOM 783 C CA . ALA A 1 98 ? -16.161 -1.140 -5.045 1.00 78.06 98 ALA A CA 1
ATOM 784 C C . ALA A 1 98 ? -15.500 -2.529 -4.990 1.00 78.06 98 ALA A C 1
ATOM 786 O O . ALA A 1 98 ? -15.738 -3.316 -4.077 1.00 78.06 98 ALA A O 1
ATOM 787 N N . ALA A 1 99 ? -14.578 -2.797 -5.922 1.00 85.19 99 ALA A N 1
ATOM 788 C CA . ALA A 1 99 ? -13.728 -3.986 -5.866 1.00 85.19 99 ALA A CA 1
ATOM 789 C C . ALA A 1 99 ? -12.906 -4.037 -4.563 1.00 85.19 99 ALA A C 1
ATOM 791 O O . ALA A 1 99 ? -12.395 -3.012 -4.095 1.00 85.19 99 ALA A O 1
ATOM 792 N N . LEU A 1 100 ? -12.733 -5.246 -4.017 1.00 90.69 100 LEU A N 1
ATOM 793 C CA . LEU A 1 100 ? -11.900 -5.501 -2.843 1.00 90.69 100 LEU A CA 1
ATOM 794 C C . LEU A 1 100 ? -10.454 -5.049 -3.099 1.00 90.69 100 LEU A C 1
ATOM 796 O O . LEU A 1 100 ? -9.823 -5.472 -4.068 1.00 90.69 100 LEU A O 1
ATOM 800 N N . LYS A 1 101 ? -9.911 -4.225 -2.195 1.00 94.25 101 LYS A N 1
ATOM 801 C CA . LYS A 1 101 ? -8.518 -3.763 -2.258 1.00 94.25 101 LYS A CA 1
ATOM 802 C C . LYS A 1 101 ? -7.771 -4.039 -0.968 1.00 94.25 101 LYS A C 1
ATOM 804 O O . LYS A 1 101 ? -8.228 -3.663 0.110 1.00 94.25 101 LYS A O 1
ATOM 809 N N . TYR A 1 102 ? -6.582 -4.609 -1.099 1.00 95.69 102 TYR A N 1
ATOM 810 C CA . TYR A 1 102 ? -5.677 -4.890 0.006 1.00 95.69 102 TYR A CA 1
ATOM 811 C C . TYR A 1 102 ? -4.780 -3.694 0.314 1.00 95.69 102 TYR A C 1
ATOM 813 O O . TYR A 1 102 ? -4.412 -2.913 -0.568 1.00 95.69 102 TYR A O 1
ATOM 821 N N . TYR A 1 103 ? -4.386 -3.577 1.574 1.00 96.06 103 TYR A N 1
ATOM 822 C CA . TYR A 1 103 ? -3.220 -2.797 1.961 1.00 96.06 103 TYR A CA 1
ATOM 823 C C . TYR A 1 103 ? -2.003 -3.716 2.031 1.00 96.06 103 TYR A C 1
ATOM 825 O O . TYR A 1 103 ? -2.111 -4.867 2.459 1.00 96.06 103 TYR A O 1
ATOM 833 N N . VAL A 1 104 ? -0.848 -3.188 1.636 1.00 95.75 104 VAL A N 1
ATOM 834 C CA . VAL A 1 104 ? 0.438 -3.902 1.660 1.00 95.75 104 VAL A CA 1
ATOM 835 C C . VAL A 1 104 ? 1.425 -3.111 2.511 1.00 95.75 104 VAL A C 1
ATOM 837 O O . VAL A 1 104 ? 1.486 -1.887 2.349 1.00 95.75 104 VAL A O 1
ATOM 840 N N . PRO A 1 105 ? 2.153 -3.753 3.438 1.00 95.94 105 PRO A N 1
ATOM 841 C CA . PRO A 1 105 ? 3.198 -3.077 4.194 1.00 95.94 105 PRO A CA 1
ATOM 842 C C . PRO A 1 105 ? 4.349 -2.664 3.263 1.00 95.94 105 PRO A C 1
ATOM 844 O O . PRO A 1 105 ? 4.559 -3.268 2.211 1.00 95.94 105 PRO A O 1
ATOM 847 N N . LEU A 1 106 ? 5.084 -1.612 3.617 1.00 94.44 106 LEU A N 1
ATOM 848 C CA . LEU A 1 106 ? 6.154 -1.067 2.776 1.00 94.44 106 LEU A CA 1
ATOM 849 C C . LEU A 1 106 ? 7.221 -2.117 2.420 1.00 94.44 106 LEU A C 1
ATOM 851 O O . LEU A 1 106 ? 7.735 -2.131 1.304 1.00 94.44 106 LEU A O 1
ATOM 855 N N . GLU A 1 107 ? 7.503 -3.003 3.361 1.00 94.50 107 GLU A N 1
ATOM 856 C CA . GLU A 1 107 ? 8.469 -4.094 3.299 1.00 94.50 107 GLU A CA 1
ATOM 857 C C . GLU A 1 107 ? 8.148 -5.081 2.161 1.00 94.50 107 GLU A C 1
ATOM 859 O O . GLU A 1 107 ? 9.054 -5.548 1.475 1.00 94.50 107 GLU A O 1
ATOM 864 N N . ASP A 1 108 ? 6.862 -5.305 1.873 1.00 95.12 108 ASP A N 1
ATOM 865 C CA . ASP A 1 108 ? 6.397 -6.191 0.794 1.00 95.12 108 ASP A CA 1
ATOM 866 C C . ASP A 1 108 ? 6.212 -5.442 -0.545 1.00 95.12 108 ASP A C 1
ATOM 868 O O . ASP A 1 108 ? 5.958 -6.036 -1.600 1.00 95.12 108 ASP A O 1
ATOM 872 N N . MET A 1 109 ? 6.310 -4.110 -0.527 1.00 94.81 109 MET A N 1
ATOM 873 C CA . MET A 1 109 ? 5.917 -3.255 -1.647 1.00 94.81 109 MET A CA 1
ATOM 874 C C . MET A 1 109 ? 6.858 -3.389 -2.851 1.00 94.81 109 MET A C 1
ATOM 876 O O . MET A 1 109 ? 6.404 -3.359 -3.998 1.00 94.81 109 MET A O 1
ATOM 880 N N . TYR A 1 110 ? 8.161 -3.565 -2.611 1.00 94.94 110 TYR A N 1
ATOM 881 C CA . TYR A 1 110 ? 9.142 -3.742 -3.685 1.00 94.94 110 TYR A CA 1
ATOM 882 C C . TYR A 1 110 ? 8.882 -5.026 -4.479 1.00 94.94 110 TYR A C 1
ATOM 884 O O . TYR A 1 110 ? 8.855 -5.000 -5.710 1.00 94.94 110 TYR A O 1
ATOM 892 N N . ASP A 1 111 ? 8.649 -6.146 -3.792 1.00 95.38 111 ASP A N 1
ATOM 893 C CA . ASP A 1 111 ? 8.375 -7.427 -4.446 1.00 95.38 111 ASP A CA 1
ATOM 894 C C . ASP A 1 111 ? 7.076 -7.395 -5.242 1.00 95.38 111 ASP A C 1
ATOM 896 O O . ASP A 1 111 ? 7.026 -7.908 -6.364 1.00 95.38 111 ASP A O 1
ATOM 900 N N . LEU A 1 112 ? 6.051 -6.732 -4.703 1.00 95.69 112 LEU A N 1
ATOM 901 C CA . LEU A 1 112 ? 4.800 -6.499 -5.410 1.00 95.69 112 LEU A CA 1
ATOM 902 C C . LEU A 1 112 ? 5.027 -5.737 -6.725 1.00 95.69 112 LEU A C 1
ATOM 904 O O . LEU A 1 112 ? 4.569 -6.174 -7.787 1.00 95.69 112 LEU A O 1
ATOM 908 N N . LEU A 1 113 ? 5.748 -4.613 -6.664 1.00 95.44 113 LEU A N 1
ATOM 909 C CA . LEU A 1 113 ? 6.064 -3.789 -7.834 1.00 95.44 113 LEU A CA 1
ATOM 910 C C . LEU A 1 113 ? 6.913 -4.564 -8.844 1.00 95.44 113 LEU A C 1
ATOM 912 O O . LEU A 1 113 ? 6.608 -4.542 -10.038 1.00 95.44 113 LEU A O 1
ATOM 916 N N . ARG A 1 114 ? 7.919 -5.308 -8.374 1.00 95.50 114 ARG A N 1
ATOM 917 C CA . ARG A 1 114 ? 8.778 -6.162 -9.202 1.00 95.50 114 ARG A CA 1
ATOM 918 C C . ARG A 1 114 ? 7.969 -7.217 -9.946 1.00 95.50 114 ARG A C 1
ATOM 920 O O . ARG A 1 114 ? 8.093 -7.320 -11.166 1.00 95.50 114 ARG A O 1
ATOM 927 N N . LYS A 1 115 ? 7.106 -7.959 -9.249 1.00 95.56 115 LYS A N 1
ATOM 928 C CA . LYS A 1 115 ? 6.261 -9.001 -9.853 1.00 95.56 115 LYS A CA 1
ATOM 929 C C . LYS A 1 115 ? 5.339 -8.421 -10.924 1.00 95.56 115 LYS A C 1
ATOM 931 O O . LYS A 1 115 ? 5.300 -8.933 -12.043 1.00 95.56 115 LYS A O 1
ATOM 936 N N . ALA A 1 116 ? 4.655 -7.320 -10.620 1.00 95.62 116 ALA A N 1
ATOM 937 C CA . ALA A 1 116 ? 3.800 -6.633 -11.585 1.00 95.62 116 ALA A CA 1
ATOM 938 C C . ALA A 1 116 ? 4.604 -6.110 -12.791 1.00 95.62 116 ALA A C 1
ATOM 940 O O . ALA A 1 116 ? 4.172 -6.220 -13.942 1.00 95.62 116 ALA A O 1
ATOM 941 N N . HIS A 1 117 ? 5.804 -5.587 -12.555 1.00 95.94 117 HIS A N 1
ATOM 942 C CA . HIS A 1 117 ? 6.648 -5.022 -13.601 1.00 95.94 117 HIS A CA 1
ATOM 943 C C . HIS A 1 117 ? 7.150 -6.085 -14.575 1.00 95.94 117 HIS A C 1
ATOM 945 O O . HIS A 1 117 ? 7.108 -5.868 -15.788 1.00 95.94 117 HIS A O 1
ATOM 951 N N . LEU A 1 118 ? 7.542 -7.251 -14.060 1.00 94.81 118 LEU A N 1
ATOM 952 C CA . LEU A 1 118 ? 7.901 -8.408 -14.877 1.00 94.81 118 LEU A CA 1
ATOM 953 C C . LEU A 1 118 ? 6.686 -8.941 -15.646 1.00 94.81 118 LEU A C 1
ATOM 955 O O . LEU A 1 118 ? 6.770 -9.116 -16.859 1.00 94.81 118 LEU A O 1
ATOM 959 N N . SER A 1 119 ? 5.532 -9.098 -14.985 1.00 94.94 119 SER A N 1
ATOM 960 C CA . SER A 1 119 ? 4.307 -9.611 -15.627 1.00 94.94 119 SER A CA 1
ATOM 961 C C . SER A 1 119 ? 3.791 -8.727 -16.770 1.00 94.94 119 SER A C 1
ATOM 963 O O . SER A 1 119 ? 3.221 -9.216 -17.740 1.00 94.94 119 SER A O 1
ATOM 965 N N . THR A 1 120 ? 4.032 -7.416 -16.693 1.00 94.38 120 THR A N 1
ATOM 966 C CA . THR A 1 120 ? 3.643 -6.454 -17.733 1.00 94.38 120 THR A CA 1
ATOM 967 C C . THR A 1 120 ? 4.717 -6.265 -18.808 1.00 94.38 120 THR A C 1
ATOM 969 O O . THR A 1 120 ? 4.554 -5.407 -19.679 1.00 94.38 120 THR A O 1
ATOM 972 N N . GLY A 1 121 ? 5.808 -7.039 -18.771 1.00 94.69 121 GLY A N 1
ATOM 973 C CA . GLY A 1 121 ? 6.902 -6.959 -19.740 1.00 94.69 121 GLY A CA 1
ATOM 974 C C . GLY A 1 121 ? 7.682 -5.650 -19.639 1.00 94.69 121 GLY A C 1
ATOM 975 O O . GLY A 1 121 ? 7.887 -4.967 -20.643 1.00 94.69 121 GLY A O 1
ATOM 976 N N . HIS A 1 122 ? 8.087 -5.272 -18.425 1.00 94.44 122 HIS A N 1
ATOM 977 C CA . HIS A 1 122 ? 8.673 -3.966 -18.113 1.00 94.44 122 HIS A CA 1
ATOM 978 C C . HIS A 1 122 ? 7.728 -2.792 -18.422 1.00 94.44 122 HIS A C 1
ATOM 980 O O . HIS A 1 122 ? 8.116 -1.796 -19.043 1.00 94.44 122 HIS A O 1
ATOM 986 N N . GLY A 1 123 ? 6.467 -2.907 -17.992 1.00 93.12 123 GLY A N 1
ATOM 987 C CA . GLY A 1 123 ? 5.455 -1.872 -18.184 1.00 93.12 123 GLY A CA 1
ATOM 988 C C . GLY A 1 123 ? 5.865 -0.514 -17.600 1.00 93.12 123 GLY A C 1
ATOM 989 O O . GLY A 1 123 ? 6.468 -0.431 -16.529 1.00 93.12 123 GLY A O 1
ATOM 990 N N . ALA A 1 124 ? 5.512 0.562 -18.310 1.00 92.69 124 ALA A N 1
ATOM 991 C CA . ALA A 1 124 ? 5.695 1.932 -17.835 1.00 92.69 124 ALA A CA 1
ATOM 992 C C . ALA A 1 124 ? 4.763 2.254 -16.651 1.00 92.69 124 ALA A C 1
ATOM 994 O O . ALA A 1 124 ? 3.826 1.507 -16.362 1.00 92.69 124 ALA A O 1
ATOM 995 N N . ARG A 1 125 ? 4.988 3.409 -16.010 1.00 94.81 125 ARG A N 1
ATOM 996 C CA . ARG A 1 125 ? 4.268 3.871 -14.809 1.00 94.81 125 ARG A CA 1
ATOM 997 C C . ARG A 1 125 ? 2.758 3.649 -14.873 1.00 94.81 125 ARG A C 1
ATOM 999 O O . ARG A 1 125 ? 2.201 3.049 -13.964 1.00 94.81 125 ARG A O 1
ATOM 1006 N N . ASP A 1 126 ? 2.102 4.119 -15.931 1.00 94.38 126 ASP A N 1
ATOM 1007 C CA . ASP A 1 126 ? 0.636 4.105 -16.002 1.00 94.38 126 ASP A CA 1
ATOM 1008 C C . ASP A 1 126 ? 0.080 2.689 -16.221 1.00 94.38 126 ASP A C 1
ATOM 1010 O O . ASP A 1 126 ? -0.956 2.339 -15.657 1.00 94.38 126 ASP A O 1
ATOM 1014 N N . ARG A 1 127 ? 0.816 1.831 -16.947 1.00 94.75 127 ARG A N 1
ATOM 1015 C CA . ARG A 1 127 ? 0.479 0.406 -17.092 1.00 94.75 127 ARG A CA 1
ATOM 1016 C C . ARG A 1 127 ? 0.606 -0.319 -15.754 1.00 94.75 127 ARG A C 1
ATOM 1018 O O . ARG A 1 127 ? -0.284 -1.081 -15.390 1.00 94.75 127 ARG A O 1
ATOM 1025 N N . LEU A 1 128 ? 1.678 -0.039 -15.014 1.00 95.00 128 LEU A N 1
ATOM 1026 C CA . LEU A 1 128 ? 1.917 -0.629 -13.701 1.00 95.00 128 LEU A CA 1
ATOM 1027 C C . LEU A 1 128 ? 0.877 -0.166 -12.673 1.00 95.00 128 LEU A C 1
ATOM 1029 O O . LEU A 1 128 ? 0.347 -0.971 -11.914 1.00 95.00 128 LEU A O 1
ATOM 1033 N N . LEU A 1 129 ? 0.535 1.124 -12.695 1.00 93.69 129 LEU A N 1
ATOM 1034 C CA . LEU A 1 129 ? -0.491 1.689 -11.827 1.00 93.69 129 LEU A CA 1
ATOM 1035 C C . LEU A 1 129 ? -1.853 1.051 -12.101 1.00 93.69 129 LEU A C 1
ATOM 1037 O O . LEU A 1 129 ? -2.536 0.690 -11.150 1.00 93.69 129 LEU A O 1
ATOM 1041 N N . LYS A 1 130 ? -2.237 0.875 -13.372 1.00 92.12 130 LYS A N 1
ATOM 1042 C CA . LYS A 1 130 ? -3.504 0.225 -13.736 1.00 92.12 130 LYS A CA 1
ATOM 1043 C C . LYS A 1 130 ? -3.566 -1.217 -13.227 1.00 92.12 130 LYS A C 1
ATOM 1045 O O . LYS A 1 130 ? -4.570 -1.589 -12.635 1.00 92.12 130 LYS A O 1
ATOM 1050 N N . GLU A 1 131 ? -2.495 -1.990 -13.407 1.00 91.94 131 GLU A N 1
ATOM 1051 C CA . GLU A 1 131 ? -2.426 -3.391 -12.965 1.00 91.94 131 GLU A CA 1
ATOM 1052 C C . GLU A 1 131 ? -2.560 -3.521 -11.438 1.00 91.94 131 GLU A C 1
ATOM 1054 O O . GLU A 1 131 ? -3.330 -4.333 -10.926 1.00 91.94 131 GLU A O 1
ATOM 1059 N N . ILE A 1 132 ? -1.840 -2.681 -10.692 1.00 93.06 132 ILE A N 1
ATOM 1060 C CA . ILE A 1 132 ? -1.733 -2.807 -9.235 1.00 93.06 132 ILE A CA 1
ATOM 1061 C C . ILE A 1 132 ? -2.900 -2.123 -8.507 1.00 93.06 132 ILE A C 1
ATOM 1063 O O . ILE A 1 132 ? -3.408 -2.660 -7.521 1.00 93.06 132 ILE A O 1
ATOM 1067 N N . ALA A 1 133 ? -3.378 -0.968 -8.983 1.00 88.69 133 ALA A N 1
ATOM 1068 C CA . ALA A 1 133 ? -4.420 -0.184 -8.306 1.00 88.69 133 ALA A CA 1
ATOM 1069 C C . ALA A 1 133 ? -5.807 -0.850 -8.313 1.00 88.69 133 ALA A C 1
ATOM 1071 O O . ALA A 1 133 ? -6.698 -0.422 -7.567 1.00 88.69 133 ALA A O 1
ATOM 1072 N N . MET A 1 134 ? -6.000 -1.886 -9.137 1.00 89.06 134 MET A N 1
ATOM 1073 C CA . MET A 1 134 ? -7.185 -2.744 -9.079 1.00 89.06 134 MET A CA 1
ATOM 1074 C C . MET A 1 134 ? -7.221 -3.569 -7.790 1.00 89.06 134 MET A C 1
ATOM 1076 O O . MET A 1 134 ? -8.288 -3.718 -7.209 1.00 89.06 134 MET A O 1
ATOM 1080 N N . LYS A 1 135 ? -6.062 -4.048 -7.317 1.00 92.88 135 LYS A N 1
ATOM 1081 C CA . LYS A 1 135 ? -5.950 -4.980 -6.181 1.00 92.88 135 LYS A CA 1
ATOM 1082 C C . LYS A 1 135 ? -5.480 -4.319 -4.889 1.00 92.88 135 LYS A C 1
ATOM 1084 O O . LYS A 1 135 ? -5.751 -4.841 -3.812 1.00 92.88 135 LYS A O 1
ATOM 1089 N N . TYR A 1 136 ? -4.789 -3.183 -4.972 1.00 95.00 136 TYR A N 1
ATOM 1090 C CA . TYR A 1 136 ? -4.120 -2.578 -3.821 1.00 95.00 136 TYR A CA 1
ATOM 1091 C C . TYR A 1 136 ? -4.493 -1.109 -3.621 1.00 95.00 136 TYR A C 1
ATOM 1093 O O . TYR A 1 136 ? -4.534 -0.317 -4.563 1.00 95.00 136 TYR A O 1
ATOM 1101 N N . ALA A 1 137 ? -4.768 -0.734 -2.370 1.00 93.38 137 ALA A N 1
ATOM 1102 C CA . ALA A 1 137 ? -5.296 0.581 -2.003 1.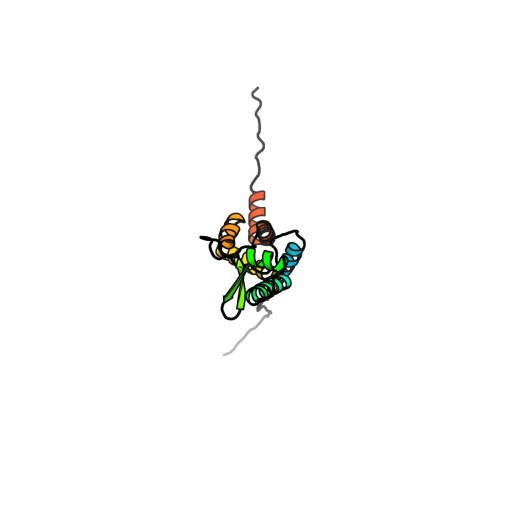00 93.38 137 ALA A CA 1
ATOM 1103 C C . ALA A 1 137 ? -4.210 1.643 -1.754 1.00 93.38 137 ALA A C 1
ATOM 1105 O O . ALA A 1 137 ? -4.492 2.844 -1.820 1.00 93.38 137 ALA A O 1
ATOM 1106 N N . ASN A 1 138 ? -2.984 1.220 -1.436 1.00 94.25 138 ASN A N 1
ATOM 1107 C CA . ASN A 1 138 ? -1.910 2.099 -0.973 1.00 94.25 138 ASN A CA 1
ATOM 1108 C C . ASN A 1 138 ? -0.687 2.182 -1.893 1.00 94.25 138 ASN A C 1
ATOM 1110 O O . ASN A 1 138 ? 0.340 2.718 -1.488 1.00 94.25 138 ASN A O 1
ATOM 1114 N N . VAL A 1 139 ? -0.807 1.728 -3.141 1.00 92.62 139 VAL A N 1
ATOM 1115 C CA . VAL A 1 139 ? 0.244 1.915 -4.148 1.00 92.62 139 VAL A CA 1
ATOM 1116 C C . VAL A 1 139 ? 0.057 3.261 -4.841 1.00 92.62 139 VAL A C 1
ATOM 1118 O O . VAL A 1 139 ? -1.021 3.560 -5.357 1.00 92.62 139 VAL A O 1
ATOM 1121 N N . THR A 1 140 ? 1.101 4.090 -4.834 1.00 91.94 140 THR A N 1
ATOM 1122 C CA . THR A 1 140 ? 1.063 5.450 -5.387 1.00 91.94 140 THR A CA 1
ATOM 1123 C C . THR A 1 140 ? 1.960 5.598 -6.613 1.00 91.94 140 THR A C 1
ATOM 1125 O O . THR A 1 140 ? 2.815 4.755 -6.896 1.00 91.94 140 THR A O 1
ATOM 1128 N N . ARG A 1 141 ? 1.765 6.688 -7.366 1.00 92.88 141 ARG A N 1
ATOM 1129 C CA . ARG A 1 141 ? 2.584 7.006 -8.548 1.00 92.88 141 ARG A CA 1
ATOM 1130 C C . ARG A 1 141 ? 4.046 7.213 -8.168 1.00 92.88 141 ARG A C 1
ATOM 1132 O O . ARG A 1 141 ? 4.931 6.832 -8.926 1.00 92.88 141 ARG A O 1
ATOM 1139 N N . GLU A 1 142 ? 4.283 7.803 -7.007 1.00 92.25 142 GLU A N 1
ATOM 1140 C CA . GLU A 1 142 ? 5.606 8.117 -6.483 1.00 92.25 142 GLU A CA 1
ATOM 1141 C C . GLU A 1 142 ? 6.378 6.836 -6.156 1.00 92.25 142 GLU A C 1
ATOM 1143 O O . GLU A 1 142 ? 7.507 6.693 -6.614 1.00 92.25 142 GLU A O 1
ATOM 1148 N N . LEU A 1 143 ? 5.744 5.862 -5.488 1.00 92.94 143 LEU A N 1
ATOM 1149 C CA . LEU A 1 143 ? 6.350 4.549 -5.223 1.00 92.94 143 LEU A CA 1
ATOM 1150 C C . LEU A 1 143 ? 6.688 3.800 -6.517 1.00 92.94 143 LEU A C 1
ATOM 1152 O O . LEU A 1 143 ? 7.763 3.217 -6.640 1.00 92.94 143 LEU A O 1
ATOM 1156 N N . ILE A 1 144 ? 5.797 3.851 -7.512 1.00 94.62 144 ILE A N 1
ATOM 1157 C CA . ILE A 1 144 ? 6.050 3.247 -8.826 1.00 94.62 144 ILE A CA 1
ATOM 1158 C C . ILE A 1 144 ? 7.229 3.932 -9.525 1.00 94.62 144 ILE A C 1
ATOM 1160 O O . ILE A 1 144 ? 8.092 3.253 -10.076 1.00 94.62 144 ILE A O 1
ATOM 1164 N N . ASN A 1 145 ? 7.284 5.264 -9.521 1.00 93.88 145 ASN A N 1
ATOM 1165 C CA . ASN A 1 145 ? 8.383 6.008 -10.139 1.00 93.88 145 ASN A CA 1
ATOM 1166 C C . ASN A 1 145 ? 9.720 5.719 -9.456 1.00 93.88 145 ASN A C 1
ATOM 1168 O O . ASN A 1 145 ? 10.721 5.541 -10.151 1.00 93.88 145 ASN A O 1
ATOM 1172 N N . LEU A 1 146 ? 9.719 5.651 -8.123 1.00 93.75 146 LEU A N 1
ATOM 1173 C CA . LEU A 1 146 ? 10.877 5.264 -7.330 1.00 93.75 146 LEU A CA 1
ATOM 1174 C C . LEU A 1 146 ? 11.351 3.863 -7.733 1.00 93.75 146 LEU A C 1
ATOM 1176 O O . LEU A 1 146 ? 12.510 3.685 -8.081 1.00 93.75 146 LEU A O 1
ATOM 1180 N N . PHE A 1 147 ? 10.454 2.881 -7.798 1.00 94.62 147 PHE A N 1
ATOM 1181 C CA . PHE A 1 147 ? 10.805 1.541 -8.272 1.00 94.62 147 PHE A CA 1
ATOM 1182 C C . PHE A 1 147 ? 11.363 1.539 -9.710 1.00 94.62 147 PHE A C 1
ATOM 1184 O O . PHE A 1 147 ? 12.394 0.927 -9.987 1.00 94.62 147 PHE A O 1
ATOM 1191 N N . LEU A 1 148 ? 10.724 2.252 -10.643 1.00 93.94 148 LEU A N 1
ATOM 1192 C CA . LEU A 1 148 ? 11.160 2.301 -12.044 1.00 93.94 148 LEU A CA 1
ATOM 1193 C C . LEU A 1 148 ? 12.524 2.985 -12.226 1.00 93.94 148 LEU A C 1
ATOM 1195 O O . LEU A 1 148 ? 13.235 2.665 -13.184 1.00 93.94 148 LEU A O 1
ATOM 1199 N N . SER A 1 149 ? 12.904 3.915 -11.341 1.00 92.56 149 SER A N 1
ATOM 1200 C CA . SER A 1 149 ? 14.232 4.542 -11.375 1.00 92.56 149 SER A CA 1
ATOM 1201 C C . SER A 1 149 ? 15.350 3.527 -11.102 1.00 92.56 149 SER A C 1
ATOM 1203 O O . SER A 1 149 ? 16.429 3.653 -11.677 1.00 92.56 149 SER A O 1
ATOM 1205 N N . MET A 1 150 ? 15.051 2.474 -10.335 1.00 91.25 150 MET A N 1
ATOM 1206 C CA . MET A 1 150 ? 15.976 1.396 -9.971 1.00 91.25 150 MET A CA 1
ATOM 1207 C C . MET A 1 150 ? 16.021 0.244 -10.989 1.00 91.25 150 MET A C 1
ATOM 1209 O O . MET A 1 150 ? 16.904 -0.608 -10.927 1.00 91.25 150 MET A O 1
ATOM 1213 N N . CYS A 1 151 ? 15.111 0.196 -11.968 1.00 93.12 151 CYS A N 1
ATOM 1214 C CA . CYS A 1 151 ? 15.116 -0.871 -12.969 1.00 93.12 151 CYS A CA 1
ATOM 1215 C C . CYS A 1 151 ? 16.187 -0.642 -14.053 1.00 93.12 151 CYS A C 1
ATOM 1217 O O . CYS A 1 151 ? 16.011 0.175 -14.963 1.00 93.12 151 CYS A O 1
ATOM 1219 N N . GLN A 1 152 ? 17.268 -1.426 -14.010 1.00 89.38 152 GLN A N 1
ATOM 1220 C CA . GLN A 1 152 ? 18.408 -1.294 -14.925 1.00 89.38 152 GLN A CA 1
ATOM 1221 C C . GLN A 1 152 ? 18.017 -1.386 -16.412 1.00 89.38 152 GLN A C 1
ATOM 1223 O O . GLN A 1 152 ? 18.435 -0.546 -17.212 1.00 89.38 152 GLN A O 1
ATOM 1228 N N . SER A 1 153 ? 17.183 -2.356 -16.801 1.00 88.25 153 SER A N 1
ATOM 1229 C CA . SER A 1 153 ? 16.787 -2.542 -18.207 1.00 88.25 153 SER A CA 1
ATOM 1230 C C . SER A 1 153 ? 15.962 -1.358 -18.733 1.00 88.25 153 SER A C 1
ATOM 1232 O O . SER A 1 153 ? 16.148 -0.913 -19.872 1.00 88.25 153 SER A O 1
ATOM 1234 N N . CYS A 1 154 ? 15.092 -0.787 -17.895 1.00 89.69 154 CYS A N 1
ATOM 1235 C CA . CYS A 1 154 ? 14.333 0.417 -18.216 1.00 89.69 154 CYS A CA 1
ATOM 1236 C C . CYS A 1 154 ? 15.247 1.641 -18.348 1.00 89.69 154 CYS A C 1
ATOM 1238 O O . CYS A 1 154 ? 15.095 2.408 -19.306 1.00 89.69 154 CYS A O 1
ATOM 1240 N N . GLN A 1 155 ? 16.220 1.808 -17.446 1.00 87.31 155 GLN A N 1
ATOM 1241 C CA . GLN A 1 155 ? 17.166 2.926 -17.514 1.00 87.31 155 GLN A CA 1
ATOM 1242 C C . GLN A 1 155 ? 18.041 2.863 -18.772 1.00 87.31 155 GLN A C 1
ATOM 1244 O O . GLN A 1 155 ? 18.174 3.864 -19.481 1.00 87.31 155 GLN A O 1
ATOM 1249 N N . GLN A 1 156 ? 18.552 1.685 -19.134 1.00 86.31 156 GLN A N 1
ATOM 1250 C CA . GLN A 1 156 ? 19.335 1.503 -20.362 1.00 86.31 156 GLN A CA 1
ATOM 1251 C C . GLN A 1 156 ? 18.531 1.856 -21.623 1.00 86.31 156 GLN A C 1
ATOM 1253 O O . GLN A 1 156 ? 19.030 2.570 -22.498 1.00 86.31 156 GLN A O 1
ATOM 1258 N N . LYS A 1 157 ? 17.265 1.417 -21.717 1.00 81.19 157 LYS A N 1
ATOM 1259 C CA . LYS A 1 157 ? 16.374 1.775 -22.839 1.00 81.19 157 LYS A CA 1
ATOM 1260 C C . LYS A 1 157 ? 16.143 3.287 -22.922 1.00 81.19 157 LYS A C 1
ATOM 1262 O O . LYS A 1 157 ? 16.150 3.845 -24.020 1.00 81.19 157 LYS A O 1
ATOM 1267 N N . LYS A 1 158 ? 15.971 3.962 -21.782 1.00 77.62 158 LYS A N 1
ATOM 1268 C CA . LYS A 1 158 ? 15.788 5.421 -21.719 1.00 77.62 158 LYS A CA 1
ATOM 1269 C C . LYS A 1 158 ? 17.025 6.175 -22.219 1.00 77.62 158 LYS A C 1
ATOM 1271 O O . LYS A 1 158 ? 16.879 7.120 -22.991 1.00 77.62 158 LYS A O 1
ATOM 1276 N N . ILE A 1 159 ? 18.224 5.739 -21.830 1.00 76.06 159 ILE A N 1
ATOM 1277 C CA . ILE A 1 159 ? 19.493 6.333 -22.284 1.00 76.06 159 ILE A CA 1
ATOM 1278 C C . ILE A 1 159 ? 19.657 6.172 -23.801 1.00 76.06 159 ILE A C 1
ATOM 1280 O O . ILE A 1 159 ? 19.956 7.150 -24.485 1.00 76.06 159 ILE A O 1
ATOM 1284 N N . LYS A 1 160 ? 19.396 4.974 -24.347 1.00 74.56 160 LYS A N 1
ATOM 1285 C CA . LYS A 1 160 ? 19.490 4.713 -25.797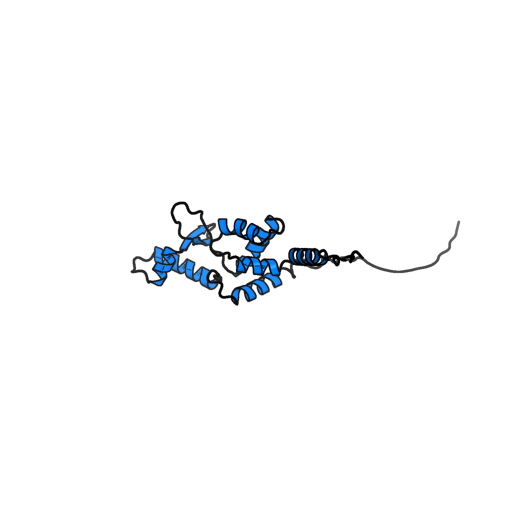 1.00 74.56 160 LYS A CA 1
ATOM 1286 C C . LYS A 1 160 ? 18.570 5.622 -26.619 1.00 74.56 160 LYS A C 1
ATOM 1288 O O . LYS A 1 160 ? 19.015 6.179 -27.614 1.00 74.56 160 LYS A O 1
ATOM 1293 N N . ARG A 1 161 ? 17.324 5.845 -26.176 1.00 70.88 161 ARG A N 1
ATOM 1294 C CA . ARG A 1 161 ? 16.377 6.749 -26.863 1.00 70.88 161 ARG A CA 1
ATOM 1295 C C . ARG A 1 161 ? 16.862 8.199 -26.931 1.00 70.88 161 ARG A C 1
ATOM 1297 O O . ARG A 1 161 ? 16.617 8.861 -27.928 1.00 70.88 161 ARG A O 1
ATOM 1304 N N . ARG A 1 162 ? 17.556 8.690 -25.898 1.00 73.00 162 ARG A N 1
ATOM 1305 C CA . ARG A 1 162 ? 18.080 10.069 -25.875 1.00 73.00 162 ARG A CA 1
ATOM 1306 C C . ARG A 1 162 ? 19.237 10.283 -26.851 1.00 73.00 162 ARG A C 1
ATOM 1308 O O . ARG A 1 162 ? 19.362 11.369 -27.393 1.00 73.00 162 ARG A O 1
ATOM 1315 N N . ARG A 1 163 ? 20.061 9.258 -27.091 1.00 70.62 163 ARG A N 1
ATOM 1316 C CA . ARG A 1 163 ? 21.219 9.346 -28.001 1.00 70.62 163 ARG A CA 1
ATOM 1317 C C . ARG A 1 163 ? 20.839 9.372 -29.488 1.00 70.62 163 ARG A C 1
ATOM 1319 O O . ARG A 1 163 ? 21.670 9.746 -30.300 1.00 70.62 163 ARG A O 1
ATOM 1326 N N . GLY A 1 164 ? 19.613 8.983 -29.845 1.00 62.28 164 GLY A N 1
ATOM 1327 C CA . GLY A 1 164 ? 19.134 8.956 -31.234 1.00 62.28 164 GLY A CA 1
ATOM 1328 C C . GLY A 1 164 ? 18.488 10.254 -31.731 1.00 62.28 164 GLY A C 1
ATOM 1329 O O . GLY A 1 164 ? 18.050 10.296 -32.875 1.00 62.28 164 GLY A O 1
ATOM 1330 N N . LEU A 1 165 ? 18.392 11.293 -30.894 1.00 66.12 165 LEU A N 1
ATOM 1331 C CA . LEU A 1 165 ? 17.774 12.569 -31.257 1.00 66.12 165 LEU A CA 1
ATOM 1332 C C . LEU A 1 165 ? 18.864 13.593 -31.604 1.00 66.12 165 LEU A C 1
ATOM 1334 O O . LEU A 1 165 ? 19.249 14.404 -30.768 1.00 66.12 165 LEU A O 1
ATOM 1338 N N . VAL A 1 166 ? 19.388 13.523 -32.828 1.00 68.81 166 VAL A N 1
ATOM 1339 C CA . VAL A 1 166 ? 20.274 14.551 -33.395 1.00 68.81 166 VAL A CA 1
ATOM 1340 C C . VAL A 1 166 ? 19.442 15.391 -34.359 1.00 68.81 166 VAL A C 1
ATOM 1342 O O . VAL A 1 166 ? 19.000 14.894 -35.394 1.00 68.81 166 VAL A O 1
ATOM 1345 N N . SER A 1 167 ? 19.199 16.656 -34.022 1.00 67.38 167 SER A N 1
ATOM 1346 C CA . SER A 1 167 ? 18.662 17.629 -34.973 1.00 67.38 167 SER A CA 1
ATOM 1347 C C . SER A 1 167 ? 19.760 17.980 -35.975 1.00 67.38 167 SER A C 1
ATOM 1349 O O . SER A 1 167 ? 20.805 18.499 -35.581 1.00 67.38 167 SER A O 1
ATOM 1351 N N . LYS A 1 168 ? 19.544 17.700 -37.265 1.00 69.12 168 LYS A N 1
ATOM 1352 C CA . LYS A 1 168 ? 20.397 18.267 -38.317 1.00 69.12 168 LYS A CA 1
ATOM 1353 C C . LYS A 1 168 ? 20.280 19.800 -38.261 1.00 69.12 168 LYS A C 1
ATOM 1355 O O . LYS A 1 168 ? 19.160 20.284 -38.083 1.00 69.12 168 LYS A O 1
ATOM 1360 N N . PRO A 1 169 ? 21.383 20.558 -38.388 1.00 73.31 169 PRO A N 1
ATOM 1361 C CA . PRO A 1 169 ? 21.295 22.006 -38.519 1.00 73.31 169 PRO A CA 1
ATOM 1362 C C . PRO A 1 169 ? 20.463 22.349 -39.758 1.00 73.31 169 PRO A C 1
ATOM 1364 O O . PRO A 1 169 ? 20.639 21.745 -40.818 1.00 73.31 169 PRO A O 1
ATOM 1367 N N . ILE A 1 170 ? 19.526 23.284 -39.601 1.00 73.56 170 ILE A N 1
ATOM 1368 C CA . ILE A 1 170 ? 18.760 23.844 -40.714 1.00 73.56 170 ILE A CA 1
ATOM 1369 C C . ILE A 1 170 ? 19.725 24.774 -41.449 1.00 73.56 170 ILE A C 1
ATOM 1371 O O . ILE A 1 170 ? 20.028 25.858 -40.959 1.00 73.56 170 ILE A O 1
ATOM 1375 N N . LEU A 1 171 ? 20.268 24.317 -42.575 1.00 70.75 171 LEU A N 1
ATOM 1376 C CA . LEU A 1 171 ? 21.020 25.181 -43.476 1.00 70.75 171 LEU A CA 1
ATOM 1377 C C . LEU A 1 171 ? 19.994 26.018 -44.246 1.00 70.75 171 LEU A C 1
ATOM 1379 O O . LEU A 1 171 ? 19.226 25.469 -45.032 1.00 70.75 171 LEU A O 1
ATOM 1383 N N . HIS A 1 172 ? 19.938 27.320 -43.975 1.00 67.06 172 HIS A N 1
ATOM 1384 C CA . HIS A 1 172 ? 19.273 28.264 -44.866 1.00 67.06 172 HIS A CA 1
ATOM 1385 C C . HIS A 1 172 ? 20.278 28.657 -45.953 1.00 67.06 172 HIS A C 1
ATOM 1387 O O . HIS A 1 172 ? 21.305 29.258 -45.650 1.00 67.06 172 HIS A O 1
ATOM 1393 N N . GLU A 1 173 ? 20.000 28.283 -47.203 1.00 74.12 173 GLU A N 1
ATOM 1394 C CA . GLU A 1 173 ? 20.629 28.913 -48.364 1.00 74.12 173 GLU A CA 1
ATOM 1395 C C . GLU A 1 173 ? 19.970 30.277 -48.555 1.00 74.12 173 GLU A C 1
ATOM 1397 O O . GLU A 1 173 ? 18.769 30.367 -48.823 1.00 74.12 173 GLU A O 1
ATOM 1402 N N . GLU A 1 174 ? 20.744 31.343 -48.363 1.00 66.88 174 GLU A N 1
ATOM 1403 C CA . GLU A 1 174 ? 20.309 32.670 -48.775 1.00 66.88 174 GLU A CA 1
ATOM 1404 C C . GLU A 1 174 ? 20.351 32.731 -50.302 1.00 66.88 174 GLU A C 1
ATOM 1406 O O . GLU A 1 174 ? 21.401 32.588 -50.930 1.00 66.88 174 GLU A O 1
ATOM 1411 N N . VAL A 1 175 ? 19.165 32.870 -50.891 1.00 67.12 175 VAL A N 1
ATOM 1412 C CA . VAL A 1 175 ? 18.977 33.053 -52.328 1.00 67.12 175 VAL A CA 1
ATOM 1413 C C . VAL A 1 175 ? 19.471 34.459 -52.669 1.00 67.12 175 VAL A C 1
ATOM 1415 O O . VAL A 1 175 ? 19.002 35.427 -52.071 1.00 67.12 175 VAL A O 1
ATOM 1418 N N . SER A 1 176 ? 20.466 34.528 -53.558 1.00 58.41 176 SER A N 1
ATOM 1419 C CA . SER A 1 176 ? 21.138 35.760 -54.002 1.00 58.41 176 SER A CA 1
ATOM 1420 C C . SER A 1 176 ? 20.217 36.745 -54.714 1.00 58.41 176 SER A C 1
ATOM 1422 O O . SER A 1 176 ? 19.264 36.285 -55.383 1.00 58.41 176 SER A O 1
#

Sequence (176 aa):
MGNGKSFLTAKESTVSESSVNMESISENWKEVFFKEASKGDHYKVIVKSKYDEIVQDVLRAKLSSKKKSAQQFKRLRKFDVIEIDGTNKLIAKFKDDAALKYYVPLEDMYDLLRKAHLSTGHGARDRLLKEIAMKYANVTRELINLFLSMCQSCQQKKIKRRRGLVSKPILHEEVS

Secondary structure (DSSP, 8-state):
---------------------SSHHHHHHHHHHHHHHHHS--TT---HHHHHHHHHHHHHHHH--SPPPHHHHHHHHHEEEEEETTEEEEEEPP-TTPPP-B---HHHHHHHHHHHHHHTTS--HHHHHHHHHTTBSS--HHHHHHHHHH-HHHHHHHHHHHHT--PPP-------

Foldseek 3Di:
DDDDDDDDDDDDDDDPPDPPDPPVVVVVVLVVLLVVVVPDPLVLAAAPVRQVVLQVLQVCLVPDPDDDDPVSVVSVQFWDWDDDPNDIWIWGDDDPPQQIATEDHSSCLLVLLVVLCVVVVNDDLVSSCVVRVNHHPRDDSVSNVSSLVPDPVSVVVVVVVVVPDDDDDDDDDDDD

Radius of gyration: 28.42 Å; chains: 1; bounding box: 81×90×79 Å

pLDDT: mean 81.38, std 19.52, range [31.5, 97.12]

Organism: NCBI:txid54128